Protein AF-A0AAV8XFJ5-F1 (afdb_monomer)

Nearest PDB structures (foldseek):
  6z1p-assembly1_Ad  TM=3.473E-01  e=8.748E+00  Tetrahymena thermophila SB210

InterPro domains:
  IPR001873 Epithelial sodium channel [PF00858] (4-76)
  IPR001873 Epithelial sodium channel [PTHR11690] (7-75)
  IPR020903 Epithelial sodium channel, conserved site [PS01206] (49-69)

pLDDT: mean 88.06, std 11.51, r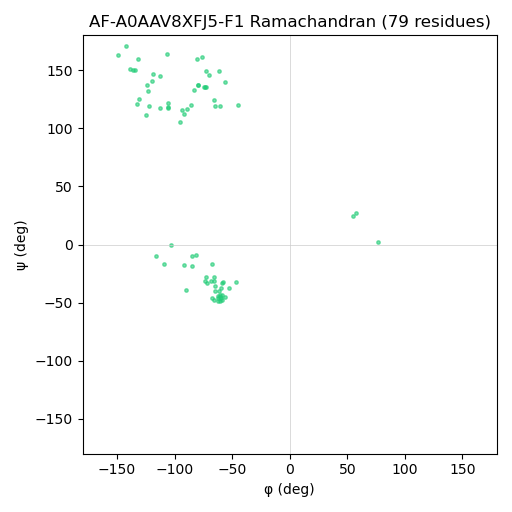ange [43.03, 97.25]

Organism: NCBI:txid1586634

Foldseek 3Di:
DDDDDPPDDDDDDDDDDDDDDDVVVVPDDCVVVVDDAQPRDDDPQDRTDDPVSVVLSVVQVVCCVVPVDGDPPRRDPDDPD

Structure (mmCIF, N/CA/C/O backbone):
data_AF-A0AAV8XFJ5-F1
#
_entry.id   AF-A0AAV8XFJ5-F1
#
loop_
_atom_site.group_PDB
_atom_site.id
_atom_site.type_symbol
_atom_site.label_atom_id
_atom_site.label_alt_id
_atom_site.label_comp_id
_atom_site.label_asym_id
_atom_site.label_entity_id
_atom_site.label_seq_id
_atom_site.pdbx_PDB_ins_code
_atom_site.Cartn_x
_atom_site.Cart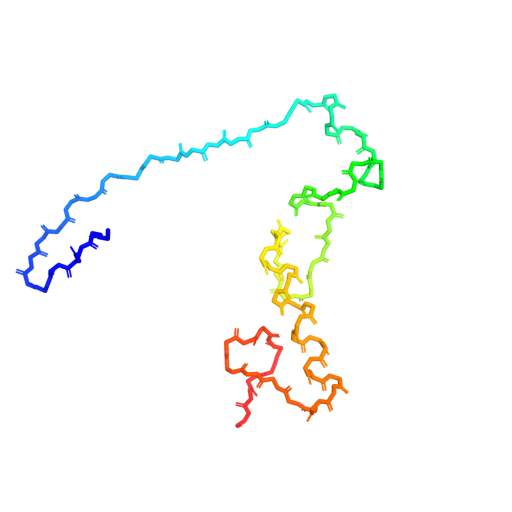n_y
_atom_site.Cartn_z
_atom_site.occupancy
_atom_site.B_iso_or_equiv
_atom_site.auth_seq_id
_atom_site.auth_comp_id
_atom_site.auth_asym_id
_atom_site.auth_atom_id
_atom_site.pdbx_PDB_model_num
ATOM 1 N N . MET A 1 1 ? -1.273 23.446 -2.137 1.00 48.03 1 MET A N 1
ATOM 2 C CA . MET A 1 1 ? 0.083 22.876 -2.289 1.00 48.03 1 MET A CA 1
ATOM 3 C C . MET A 1 1 ? 1.020 23.682 -1.410 1.00 48.03 1 MET A C 1
ATOM 5 O O . MET A 1 1 ? 1.137 24.880 -1.627 1.00 48.03 1 MET A O 1
ATOM 9 N N . LYS A 1 2 ? 1.572 23.075 -0.355 1.00 67.88 2 LYS A N 1
ATOM 10 C CA . LYS A 1 2 ? 2.500 23.754 0.558 1.00 67.88 2 LYS A CA 1
ATOM 11 C C . LYS A 1 2 ? 3.908 23.504 0.019 1.00 67.88 2 LYS A C 1
ATOM 13 O O . LYS A 1 2 ? 4.322 22.353 -0.066 1.00 67.88 2 LYS A O 1
ATOM 18 N N . LEU A 1 3 ? 4.570 24.555 -0.452 1.00 77.75 3 LEU A N 1
ATOM 19 C CA . LEU A 1 3 ? 5.940 24.463 -0.951 1.00 77.75 3 LEU A CA 1
ATOM 20 C C . LEU A 1 3 ? 6.880 24.320 0.248 1.00 77.75 3 LEU A C 1
ATOM 22 O O . LEU A 1 3 ? 6.702 25.017 1.247 1.00 77.75 3 LEU A O 1
ATOM 26 N N . ILE A 1 4 ? 7.841 23.402 0.151 1.00 83.62 4 ILE A N 1
ATOM 27 C CA . ILE A 1 4 ? 8.929 23.270 1.123 1.00 83.62 4 ILE A CA 1
ATOM 28 C C . ILE A 1 4 ? 10.115 24.059 0.550 1.00 83.62 4 ILE A C 1
ATOM 30 O O . ILE A 1 4 ? 10.690 23.614 -0.444 1.00 83.62 4 ILE A O 1
ATOM 34 N N . PRO A 1 5 ? 10.430 25.249 1.091 1.00 85.94 5 PRO A N 1
ATOM 35 C CA . PRO A 1 5 ? 11.540 26.060 0.606 1.00 85.94 5 PRO A CA 1
ATOM 36 C C . PRO A 1 5 ? 12.896 25.428 0.945 1.00 85.94 5 PRO A C 1
ATOM 38 O O . PRO A 1 5 ? 13.060 24.808 1.996 1.00 85.94 5 PRO A O 1
ATOM 41 N N . LEU A 1 6 ? 13.864 25.608 0.044 1.00 85.50 6 LEU A N 1
ATOM 42 C CA . LEU A 1 6 ? 15.274 25.304 0.298 1.00 85.50 6 LEU A CA 1
ATOM 43 C C . LEU A 1 6 ? 15.861 26.362 1.250 1.00 85.50 6 LEU A C 1
ATOM 45 O O . LEU A 1 6 ? 15.405 27.505 1.258 1.00 85.50 6 LEU A O 1
ATOM 49 N N . ASP A 1 7 ? 16.842 25.966 2.063 1.00 86.44 7 ASP A N 1
ATOM 50 C CA . ASP A 1 7 ? 17.562 26.821 3.026 1.00 86.44 7 ASP A CA 1
ATOM 51 C C . ASP A 1 7 ? 16.689 27.537 4.076 1.00 86.44 7 ASP A C 1
ATOM 53 O O . ASP A 1 7 ? 17.053 28.581 4.617 1.00 86.44 7 ASP A O 1
ATOM 57 N N . GLN A 1 8 ? 15.534 26.958 4.413 1.00 88.75 8 GLN A N 1
ATOM 58 C CA . GLN A 1 8 ? 14.650 27.458 5.465 1.00 88.75 8 GLN A CA 1
ATOM 59 C C . GLN A 1 8 ? 14.160 26.333 6.378 1.00 88.75 8 GLN A C 1
ATOM 61 O O . GLN A 1 8 ? 13.965 25.191 5.961 1.00 88.75 8 GLN A O 1
ATOM 66 N N . ILE A 1 9 ? 13.907 26.675 7.642 1.00 84.75 9 ILE A N 1
ATOM 67 C CA . ILE A 1 9 ? 13.329 25.752 8.620 1.00 84.75 9 ILE A CA 1
ATOM 68 C C . ILE A 1 9 ? 11.804 25.798 8.493 1.00 84.75 9 ILE A C 1
ATOM 70 O O . ILE A 1 9 ? 11.183 26.839 8.705 1.00 84.75 9 ILE A O 1
ATOM 74 N N . SER A 1 10 ? 11.191 24.656 8.178 1.00 88.75 10 SER A N 1
ATOM 75 C CA . SER A 1 10 ? 9.735 24.503 8.132 1.00 88.75 10 SER A CA 1
ATOM 76 C C . SER A 1 10 ? 9.244 23.710 9.340 1.00 88.75 10 SER A C 1
ATOM 78 O O . SER A 1 10 ? 9.585 22.541 9.508 1.00 88.75 10 SER A O 1
ATOM 80 N N . LEU A 1 11 ? 8.416 24.338 10.176 1.00 86.50 11 LEU A N 1
ATOM 81 C CA . LEU A 1 11 ? 7.745 23.674 11.292 1.00 86.50 11 LEU A CA 1
ATOM 82 C C . LEU A 1 11 ? 6.360 23.207 10.834 1.00 86.50 11 LEU A C 1
ATOM 84 O O . LEU A 1 11 ? 5.498 24.016 10.486 1.00 86.50 11 LEU A O 1
ATOM 88 N N . THR A 1 12 ? 6.147 21.891 10.814 1.00 87.25 12 THR A N 1
ATOM 89 C CA . THR A 1 12 ? 4.872 21.278 10.416 1.00 87.25 12 THR A CA 1
ATOM 90 C C . THR A 1 12 ? 4.336 20.414 11.548 1.00 87.2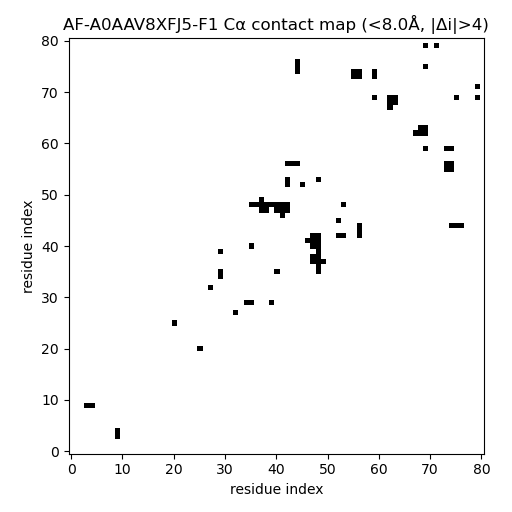5 12 THR A C 1
ATOM 92 O O . THR A 1 12 ? 4.970 19.442 11.943 1.00 87.25 12 THR A O 1
ATOM 95 N N . ALA A 1 13 ? 3.152 20.762 12.051 1.00 90.81 13 ALA A N 1
ATOM 96 C CA . ALA A 1 13 ? 2.402 19.913 12.965 1.00 90.81 13 ALA A CA 1
ATOM 97 C C . ALA A 1 13 ? 1.608 18.872 12.165 1.00 90.81 13 ALA A C 1
ATOM 99 O O . ALA A 1 13 ? 0.949 19.210 11.180 1.00 90.81 13 ALA A O 1
ATOM 100 N N . VAL A 1 14 ? 1.680 17.612 12.590 1.00 91.56 14 VAL A N 1
ATOM 101 C CA . VAL A 1 14 ? 0.921 16.504 12.002 1.00 91.56 14 VAL A CA 1
ATOM 102 C C . VAL A 1 14 ? -0.200 16.138 12.966 1.00 91.56 14 VAL A C 1
ATOM 104 O O . VAL A 1 14 ? 0.066 15.731 14.094 1.00 91.56 14 VAL A O 1
ATOM 107 N N . THR A 1 15 ? -1.446 16.269 12.518 1.00 94.06 15 THR A N 1
ATOM 108 C CA . THR A 1 15 ? -2.626 15.838 13.275 1.00 94.06 15 THR A CA 1
ATOM 109 C C . THR A 1 15 ? -3.264 14.661 12.544 1.00 94.06 15 THR A C 1
ATOM 111 O O . THR A 1 15 ? -3.655 14.825 11.387 1.00 94.06 15 THR A O 1
ATOM 114 N N . PRO A 1 16 ? -3.338 13.468 13.158 1.00 92.19 16 PRO A N 1
ATOM 115 C CA . PRO A 1 16 ? -3.963 12.320 12.523 1.00 92.19 16 PRO A CA 1
ATOM 116 C C . PRO A 1 16 ? -5.484 12.492 12.490 1.00 92.19 16 PRO A C 1
ATOM 118 O O . PRO A 1 16 ? -6.093 12.848 13.496 1.00 92.19 16 PRO A O 1
ATOM 121 N N . ASP A 1 17 ? -6.086 12.179 11.347 1.00 93.44 17 ASP A N 1
ATOM 122 C CA . ASP A 1 17 ? -7.527 11.975 11.218 1.00 93.44 17 ASP A CA 1
ATOM 123 C C . ASP A 1 17 ? -7.784 10.472 11.071 1.00 93.44 17 ASP A C 1
ATOM 125 O O . ASP A 1 17 ? -7.209 9.813 10.199 1.00 93.44 17 ASP A O 1
ATOM 129 N N . ILE A 1 18 ? -8.579 9.909 11.980 1.00 89.62 18 ILE A N 1
ATOM 130 C CA . ILE A 1 18 ? -8.782 8.465 12.092 1.00 89.62 18 ILE A CA 1
ATOM 131 C C . ILE A 1 18 ? -10.272 8.177 12.002 1.00 89.62 18 ILE A C 1
ATOM 133 O O . ILE A 1 18 ? -11.037 8.430 12.929 1.00 89.62 18 ILE A O 1
ATOM 137 N N . THR A 1 19 ? -10.674 7.546 10.905 1.00 87.44 19 THR A N 1
ATOM 138 C CA . THR A 1 19 ? -12.013 6.977 10.775 1.00 87.44 19 THR A CA 1
ATOM 139 C C . THR A 1 19 ? -12.004 5.539 11.285 1.00 87.44 19 THR A C 1
ATOM 141 O O . THR A 1 19 ? -11.324 4.676 10.728 1.00 87.44 19 THR A O 1
ATOM 144 N N . THR A 1 20 ? -12.758 5.267 12.349 1.00 88.50 20 THR A N 1
ATOM 145 C CA . THR A 1 20 ? -12.949 3.910 12.876 1.00 88.50 20 THR A CA 1
ATOM 146 C C . THR A 1 20 ? -14.348 3.394 12.556 1.00 88.50 20 THR A C 1
ATOM 148 O O . THR A 1 20 ? -15.250 4.132 12.167 1.00 88.50 20 THR A O 1
ATOM 151 N N . THR A 1 21 ? -14.525 2.084 12.679 1.00 88.56 21 THR A N 1
ATOM 152 C CA . THR A 1 21 ? -15.804 1.403 12.469 1.00 88.56 21 THR A CA 1
ATOM 153 C C . THR A 1 21 ? -16.210 0.710 13.765 1.00 88.56 21 THR A C 1
ATOM 155 O O . THR A 1 21 ? -15.334 0.242 14.499 1.00 88.56 21 THR A O 1
ATOM 158 N N . SER A 1 22 ? -17.513 0.629 14.052 1.00 90.56 22 SER A N 1
ATOM 159 C CA . SER A 1 22 ? -18.013 -0.062 15.244 1.00 90.56 22 SER A CA 1
ATOM 160 C C . SER A 1 22 ? -17.645 -1.548 15.232 1.00 90.56 22 SER A C 1
ATOM 162 O O . SER A 1 22 ? -17.575 -2.182 14.175 1.00 90.56 22 SER A O 1
ATOM 164 N N . ASP A 1 23 ? -17.455 -2.135 16.412 1.00 88.06 23 ASP A N 1
ATOM 165 C CA . ASP A 1 23 ? -17.067 -3.547 16.523 1.00 88.06 23 ASP A CA 1
ATOM 166 C C . ASP A 1 23 ? -18.157 -4.500 16.012 1.00 88.06 23 ASP A C 1
ATOM 168 O O . ASP A 1 23 ? -17.863 -5.559 15.456 1.00 88.06 23 ASP A O 1
ATOM 172 N N . THR A 1 24 ? -19.422 -4.078 16.082 1.00 88.00 24 THR A N 1
ATOM 173 C CA . THR A 1 24 ? -20.550 -4.793 15.475 1.00 88.00 24 THR A CA 1
ATOM 174 C C . THR A 1 24 ? -20.390 -4.936 13.965 1.00 88.00 24 THR A C 1
ATOM 176 O O . THR A 1 24 ? -20.542 -6.037 13.444 1.00 88.00 24 THR A O 1
ATOM 179 N N . ILE A 1 25 ? -20.018 -3.868 13.255 1.00 85.69 25 ILE A N 1
ATOM 180 C CA . ILE A 1 25 ? -19.788 -3.909 11.804 1.00 85.69 25 ILE A CA 1
ATOM 181 C C . ILE A 1 25 ? -18.497 -4.672 11.486 1.00 85.69 25 ILE A C 1
ATOM 183 O O . ILE A 1 25 ? -18.445 -5.380 10.478 1.00 85.69 25 ILE A O 1
ATOM 187 N N . LYS A 1 26 ? -17.475 -4.599 12.353 1.00 87.62 26 LYS A N 1
ATOM 188 C CA . LYS A 1 26 ? -16.241 -5.382 12.173 1.0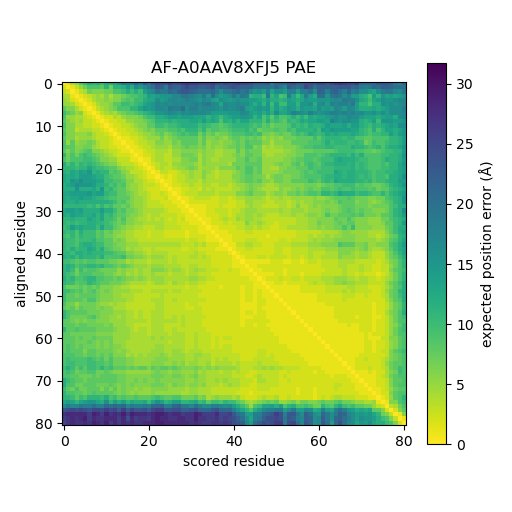0 87.62 26 LYS A CA 1
ATOM 189 C C . LYS A 1 26 ? -16.490 -6.888 12.139 1.00 87.62 26 LYS A C 1
ATOM 191 O O . LYS A 1 26 ? -15.813 -7.593 11.400 1.00 87.62 26 LYS A O 1
ATOM 196 N N . SER A 1 27 ? -17.487 -7.366 12.885 1.00 88.44 27 SER A N 1
ATOM 197 C CA . SER A 1 27 ? -17.867 -8.785 12.909 1.00 88.44 27 SER A CA 1
ATOM 198 C C . SER A 1 27 ? -18.470 -9.296 11.593 1.00 88.44 27 SER A C 1
ATOM 200 O O . SER A 1 27 ? -18.556 -10.506 11.378 1.00 88.44 27 SER A O 1
ATOM 202 N N . TYR A 1 28 ? -18.907 -8.404 10.695 1.00 91.44 28 TYR A N 1
ATOM 203 C CA . TYR A 1 28 ? -19.568 -8.819 9.462 1.00 91.44 28 TYR A CA 1
ATOM 204 C C . TYR A 1 28 ? -18.527 -9.394 8.505 1.00 91.44 28 TYR A C 1
ATOM 206 O O . TYR A 1 28 ? -17.477 -8.791 8.294 1.00 91.44 28 TYR A O 1
ATOM 214 N N . ALA A 1 29 ? -18.834 -10.526 7.871 1.00 91.62 29 ALA A N 1
ATOM 215 C CA . ALA A 1 29 ? -17.926 -11.141 6.908 1.00 91.62 29 ALA A CA 1
ATOM 216 C C . ALA A 1 29 ? -17.560 -10.159 5.768 1.00 91.62 29 ALA A C 1
ATOM 218 O O . ALA A 1 29 ? -18.459 -9.477 5.258 1.00 91.62 29 ALA A O 1
ATOM 219 N N . PRO A 1 30 ? -16.293 -10.127 5.303 1.00 91.69 30 PRO A N 1
ATOM 220 C CA . PRO A 1 30 ? -15.849 -9.227 4.232 1.00 91.69 30 PRO A CA 1
ATOM 221 C C . PRO A 1 30 ? -16.712 -9.307 2.972 1.00 91.69 30 PRO A C 1
ATOM 223 O O . PRO A 1 30 ? -17.020 -8.288 2.364 1.00 91.69 30 PRO A O 1
ATOM 226 N N . LEU A 1 31 ? -17.177 -10.513 2.618 1.00 91.94 31 LEU A N 1
ATOM 227 C CA . LEU A 1 31 ? -18.032 -10.744 1.452 1.00 91.94 31 LEU A CA 1
ATOM 228 C C . LEU A 1 31 ? -19.350 -9.953 1.521 1.00 91.94 31 LEU A C 1
ATOM 230 O O . LEU A 1 31 ? -19.802 -9.435 0.508 1.00 91.94 31 LEU A O 1
ATOM 234 N N . LYS A 1 32 ? -19.949 -9.820 2.714 1.00 92.69 32 LYS A N 1
ATOM 235 C CA . LYS A 1 32 ? -21.181 -9.035 2.904 1.00 92.69 32 LYS A CA 1
ATOM 236 C C . LYS A 1 32 ? -20.923 -7.528 2.840 1.00 92.69 32 LYS A C 1
ATOM 238 O O . LYS A 1 32 ? -21.803 -6.786 2.423 1.00 92.69 32 LYS A O 1
ATOM 243 N N . ARG A 1 33 ? -19.737 -7.078 3.264 1.00 91.44 33 ARG A N 1
ATOM 244 C CA . ARG A 1 33 ? -19.328 -5.661 3.248 1.00 91.44 33 ARG A CA 1
ATOM 245 C C . ARG A 1 33 ? -18.751 -5.212 1.904 1.00 91.44 33 ARG A C 1
ATOM 247 O O . ARG A 1 33 ? -18.667 -4.016 1.653 1.00 91.44 33 ARG A O 1
ATOM 254 N N . ASN A 1 34 ? -18.338 -6.160 1.063 1.00 90.00 34 ASN A N 1
ATOM 255 C CA . ASN A 1 34 ? -17.641 -5.927 -0.201 1.00 90.00 34 ASN A CA 1
ATOM 256 C C . ASN A 1 34 ? -16.355 -5.079 -0.056 1.00 90.00 34 ASN A C 1
ATOM 258 O O . ASN A 1 34 ? -15.913 -4.413 -0.991 1.00 90.00 34 ASN A O 1
ATOM 262 N N . CYS A 1 35 ? -15.750 -5.087 1.135 1.00 88.88 35 CYS A N 1
ATOM 263 C CA . CYS A 1 35 ? -14.496 -4.413 1.451 1.00 88.88 35 CYS A CA 1
ATOM 264 C C . CYS A 1 35 ? -13.734 -5.189 2.537 1.00 88.88 35 CYS A C 1
ATOM 266 O O . CYS A 1 35 ? -14.307 -6.035 3.224 1.00 88.88 35 CYS A O 1
ATOM 268 N N . TYR A 1 36 ? -12.440 -4.900 2.681 1.00 92.12 36 TYR A N 1
ATOM 269 C CA . TYR A 1 36 ? -11.545 -5.580 3.620 1.00 92.12 36 TYR A CA 1
ATOM 270 C C . TYR A 1 36 ? -10.962 -4.592 4.631 1.00 92.12 36 TYR A C 1
ATOM 272 O O . TYR A 1 36 ? -10.573 -3.480 4.266 1.00 92.12 36 TYR A O 1
ATOM 280 N N . PHE A 1 37 ? -10.852 -5.016 5.885 1.00 91.81 37 PHE A N 1
ATOM 281 C CA . PHE A 1 37 ? -10.026 -4.368 6.895 1.00 91.81 37 PHE A CA 1
ATOM 282 C C . PHE A 1 37 ? -8.537 -4.699 6.687 1.00 91.81 37 PHE A C 1
ATOM 284 O O . PHE A 1 37 ? -8.204 -5.690 6.025 1.00 91.81 37 PHE A O 1
ATOM 291 N N . PRO A 1 38 ? -7.628 -3.894 7.272 1.00 91.50 38 PRO A N 1
ATOM 292 C CA . PRO A 1 38 ? -6.174 -4.044 7.146 1.00 91.50 38 PRO A CA 1
ATOM 293 C C . PRO A 1 38 ? -5.615 -5.463 7.347 1.00 91.50 38 PRO A C 1
ATOM 295 O O . PRO A 1 38 ? -4.615 -5.826 6.730 1.00 91.50 38 PRO A O 1
ATOM 298 N N . ASN A 1 39 ? -6.259 -6.255 8.201 1.00 89.06 39 ASN A N 1
ATOM 299 C CA . ASN A 1 39 ? -5.868 -7.600 8.619 1.00 89.06 39 ASN A CA 1
ATOM 300 C C . ASN A 1 39 ? -6.680 -8.729 7.956 1.00 89.06 39 ASN A C 1
ATOM 302 O O . ASN A 1 39 ? -6.425 -9.896 8.235 1.00 89.06 39 ASN A O 1
ATOM 306 N N . GLU A 1 40 ? -7.649 -8.416 7.093 1.00 91.81 40 GLU A N 1
ATOM 307 C CA . GLU A 1 40 ? -8.542 -9.420 6.489 1.00 91.81 40 GLU A CA 1
ATOM 308 C C . GLU A 1 40 ? -8.041 -9.961 5.151 1.00 91.81 40 GLU A C 1
ATOM 310 O O . GLU A 1 40 ? -8.498 -11.007 4.691 1.00 91.81 40 GLU A O 1
ATOM 315 N N . LYS A 1 41 ? -7.111 -9.252 4.506 1.00 90.94 41 LYS A N 1
ATOM 316 C CA . LYS A 1 41 ? -6.561 -9.642 3.211 1.00 90.94 41 LYS A CA 1
ATOM 317 C C . LYS A 1 41 ? -5.045 -9.543 3.234 1.00 90.94 41 LYS A C 1
ATOM 319 O O . LYS A 1 41 ? -4.488 -8.468 3.433 1.00 90.94 41 LYS A O 1
ATOM 324 N N . SER A 1 42 ? -4.383 -10.664 2.972 1.00 92.69 42 SER A N 1
ATOM 325 C CA . SER A 1 42 ? -2.942 -10.679 2.747 1.00 92.69 42 SER A CA 1
ATOM 326 C C . SER A 1 42 ? -2.627 -10.226 1.320 1.00 92.69 42 SER A C 1
ATOM 328 O O . SER A 1 42 ? -3.315 -10.599 0.367 1.00 92.69 42 SER A O 1
ATOM 330 N N . LEU A 1 43 ? -1.599 -9.396 1.191 1.00 93.50 43 LEU A N 1
ATOM 331 C CA . LEU A 1 43 ? -1.066 -8.872 -0.061 1.00 93.50 43 LEU A CA 1
ATOM 332 C C . LEU A 1 43 ? 0.335 -9.471 -0.271 1.00 93.50 43 LEU A C 1
ATOM 334 O O . LEU A 1 43 ? 1.064 -9.689 0.699 1.00 93.50 43 LEU A O 1
ATOM 338 N N . LYS A 1 44 ? 0.743 -9.763 -1.513 1.00 92.25 44 LYS A N 1
ATOM 339 C CA . LYS A 1 44 ? 2.014 -10.477 -1.779 1.00 92.25 44 LYS A CA 1
ATOM 340 C C . LYS A 1 44 ? 3.243 -9.638 -1.434 1.00 92.25 44 LYS A C 1
ATOM 342 O O . LYS A 1 44 ? 4.282 -10.197 -1.081 1.00 92.25 44 LYS A O 1
ATOM 347 N N . TYR A 1 45 ? 3.135 -8.318 -1.585 1.00 91.44 45 TYR A N 1
ATOM 348 C CA . TYR A 1 45 ? 4.254 -7.382 -1.426 1.00 91.44 45 TYR A CA 1
ATOM 349 C C . TYR A 1 45 ? 4.068 -6.393 -0.270 1.00 91.44 45 TYR A C 1
ATOM 351 O O . TYR A 1 45 ? 5.013 -5.701 0.096 1.00 91.44 45 TYR A O 1
ATOM 359 N N . PHE A 1 46 ? 2.879 -6.337 0.332 1.00 91.81 46 PHE A N 1
ATOM 360 C CA . PHE A 1 46 ? 2.558 -5.402 1.408 1.00 91.81 46 PHE A CA 1
ATOM 361 C C . PHE A 1 46 ? 2.060 -6.162 2.634 1.00 91.81 46 PHE A C 1
ATOM 363 O O . PHE A 1 46 ? 1.254 -7.078 2.521 1.00 91.81 46 PHE A O 1
ATOM 370 N N . LYS A 1 47 ? 2.515 -5.767 3.827 1.00 90.69 47 LYS A N 1
ATOM 371 C CA . LYS A 1 47 ? 2.116 -6.428 5.083 1.00 90.69 47 LYS A CA 1
ATOM 372 C C . LYS A 1 47 ? 0.681 -6.112 5.503 1.00 90.69 47 LYS A C 1
ATOM 374 O O . LYS A 1 47 ? 0.065 -6.904 6.202 1.00 90.69 47 LYS A O 1
ATOM 379 N N . VAL A 1 48 ? 0.183 -4.941 5.113 1.00 93.00 48 VAL A N 1
ATOM 380 C CA . VAL A 1 48 ? -1.106 -4.407 5.552 1.00 93.00 48 VAL A CA 1
ATOM 381 C C . VAL A 1 48 ? -1.968 -4.113 4.336 1.00 93.00 48 VAL A C 1
ATOM 383 O O . VAL A 1 48 ? -1.508 -3.470 3.381 1.00 93.00 48 VAL A O 1
ATOM 386 N N . TYR A 1 49 ? -3.222 -4.565 4.379 1.00 93.44 49 TYR A N 1
ATOM 387 C CA . TYR A 1 49 ? -4.183 -4.220 3.347 1.00 93.44 49 TYR A CA 1
ATOM 388 C C . TYR A 1 49 ? -4.481 -2.718 3.372 1.00 93.44 49 TYR A C 1
ATOM 390 O O . TYR A 1 49 ? -4.938 -2.158 4.366 1.00 93.44 49 TYR A O 1
ATOM 398 N N . ALA A 1 50 ? -4.266 -2.093 2.221 1.00 94.19 50 ALA A N 1
ATOM 399 C CA . ALA A 1 50 ? -4.813 -0.800 1.860 1.00 94.19 50 ALA A CA 1
ATOM 400 C C . ALA A 1 50 ? -5.302 -0.8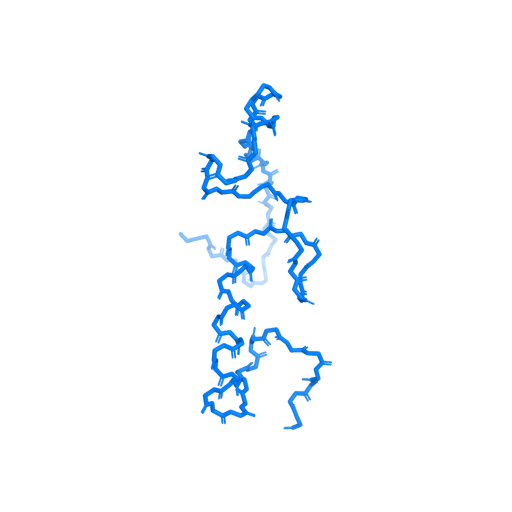98 0.415 1.00 94.19 50 ALA A C 1
ATOM 402 O O . ALA A 1 50 ? -4.741 -1.652 -0.389 1.00 94.19 50 ALA A O 1
ATOM 403 N N . GLN A 1 51 ? -6.327 -0.125 0.062 1.00 93.38 51 GLN A N 1
ATOM 404 C CA . GLN A 1 51 ? -6.899 -0.162 -1.285 1.00 93.38 51 GLN A CA 1
ATOM 405 C C . GLN A 1 51 ? -5.834 0.108 -2.360 1.00 93.38 51 GLN A C 1
ATOM 407 O O . GLN A 1 51 ? -5.737 -0.636 -3.335 1.00 93.38 51 GLN A O 1
ATOM 412 N N . GLN A 1 52 ? -4.988 1.116 -2.138 1.00 95.50 52 GLN A N 1
ATOM 413 C CA . GLN A 1 52 ? -3.904 1.483 -3.052 1.00 95.50 52 GLN A CA 1
ATOM 414 C C . GLN A 1 52 ? -2.881 0.352 -3.218 1.00 95.50 52 GLN A C 1
ATOM 416 O O . GLN A 1 52 ? -2.528 0.011 -4.345 1.00 95.50 52 GLN A O 1
ATOM 421 N N . ASN A 1 53 ? -2.480 -0.292 -2.116 1.00 95.50 53 ASN A N 1
ATOM 422 C CA . ASN A 1 53 ? -1.568 -1.440 -2.136 1.00 95.50 53 ASN A CA 1
ATOM 423 C C . ASN A 1 53 ? -2.143 -2.592 -2.972 1.00 95.50 53 ASN A C 1
ATOM 425 O O . ASN A 1 53 ? -1.448 -3.171 -3.800 1.00 95.50 53 ASN A O 1
ATOM 429 N N . CYS A 1 54 ? -3.435 -2.890 -2.817 1.00 95.31 54 CYS A N 1
ATOM 430 C CA . CYS A 1 54 ? -4.096 -3.928 -3.605 1.00 95.31 54 CYS A CA 1
ATOM 431 C C . CYS A 1 54 ? -4.155 -3.575 -5.102 1.00 95.31 54 CYS A C 1
ATOM 433 O O . CYS A 1 54 ? -3.978 -4.447 -5.955 1.00 95.31 54 CYS A O 1
ATOM 435 N N . GLN A 1 55 ? -4.422 -2.310 -5.433 1.00 96.31 55 GLN A N 1
ATOM 436 C CA . GLN A 1 55 ? -4.510 -1.847 -6.820 1.00 96.31 55 GLN A CA 1
ATOM 437 C C . GLN A 1 55 ? -3.156 -1.904 -7.526 1.00 96.31 55 GLN A C 1
ATOM 439 O O . GLN A 1 55 ? -3.077 -2.419 -8.645 1.00 96.31 55 GLN A O 1
ATOM 444 N N . ILE A 1 56 ? -2.090 -1.422 -6.879 1.00 96.62 56 ILE A N 1
ATOM 445 C CA . ILE A 1 56 ? -0.751 -1.471 -7.470 1.00 96.62 56 ILE A CA 1
ATOM 446 C C . ILE A 1 56 ? -0.277 -2.918 -7.634 1.00 96.62 56 ILE A C 1
ATOM 448 O O . ILE A 1 56 ? 0.314 -3.246 -8.661 1.00 96.62 56 ILE A O 1
ATOM 452 N N . GLU A 1 57 ? -0.622 -3.815 -6.708 1.00 95.25 57 GLU A N 1
ATOM 453 C CA . GLU A 1 57 ? -0.341 -5.244 -6.851 1.00 95.25 57 GLU A CA 1
ATOM 454 C C . GLU A 1 57 ? -1.050 -5.869 -8.049 1.00 95.25 57 GLU A C 1
ATOM 456 O O . GLU A 1 57 ? -0.431 -6.561 -8.856 1.00 95.25 57 GLU A O 1
ATOM 461 N N . CYS A 1 58 ? -2.350 -5.598 -8.180 1.00 95.56 58 CYS A N 1
ATOM 462 C CA . CYS A 1 58 ? -3.168 -6.097 -9.279 1.00 95.56 58 CYS A CA 1
ATOM 463 C C . CYS A 1 58 ? -2.599 -5.638 -10.625 1.00 95.56 58 CYS A C 1
ATOM 465 O O . CYS A 1 58 ? -2.366 -6.454 -11.520 1.00 95.56 58 CYS A O 1
ATOM 467 N N . LYS A 1 59 ? -2.280 -4.343 -10.733 1.00 96.75 59 LYS A N 1
ATOM 468 C CA . LYS A 1 59 ? -1.666 -3.768 -11.932 1.00 96.75 59 LYS A CA 1
ATOM 469 C C . LYS A 1 59 ? -0.304 -4.398 -12.227 1.00 96.75 59 LYS A C 1
ATOM 471 O O . LYS A 1 59 ? -0.006 -4.680 -13.385 1.00 96.75 59 LYS A O 1
ATOM 476 N N . THR A 1 60 ? 0.498 -4.653 -11.199 1.00 95.81 60 THR A N 1
ATOM 477 C CA . THR A 1 60 ? 1.821 -5.275 -11.342 1.00 95.81 60 THR A CA 1
ATOM 478 C C . THR A 1 60 ? 1.720 -6.711 -11.833 1.00 95.81 60 THR A C 1
ATOM 480 O O . THR A 1 60 ? 2.378 -7.065 -12.807 1.00 95.81 60 THR A O 1
ATOM 483 N N . ASN A 1 61 ? 0.849 -7.518 -11.223 1.00 95.44 61 ASN A N 1
ATOM 484 C CA . ASN A 1 61 ? 0.612 -8.899 -11.644 1.00 95.44 61 ASN A CA 1
ATOM 485 C C . ASN A 1 61 ? 0.094 -8.954 -13.088 1.00 95.44 61 ASN A C 1
ATOM 487 O O . ASN A 1 61 ? 0.577 -9.756 -13.882 1.00 95.44 61 ASN A O 1
ATOM 491 N N . TYR A 1 62 ? -0.844 -8.074 -13.452 1.00 96.69 62 TYR A N 1
ATOM 492 C CA . TYR A 1 62 ? -1.329 -7.972 -14.828 1.00 96.69 62 TYR A CA 1
ATOM 493 C C . TYR A 1 62 ? -0.205 -7.614 -15.811 1.00 96.69 62 TYR A C 1
ATOM 495 O O . TYR A 1 62 ? -0.051 -8.280 -16.832 1.00 96.69 62 TYR A O 1
ATOM 503 N N . THR A 1 63 ? 0.594 -6.593 -15.488 1.00 95.81 63 THR A N 1
ATOM 504 C CA . THR A 1 63 ? 1.693 -6.119 -16.347 1.00 95.81 63 THR A CA 1
ATOM 505 C C . THR A 1 63 ? 2.746 -7.207 -16.536 1.00 95.81 63 THR A C 1
ATOM 507 O O . THR A 1 63 ? 3.111 -7.498 -17.670 1.00 95.81 63 THR A O 1
ATOM 510 N N . LEU A 1 64 ? 3.156 -7.882 -15.459 1.00 94.31 64 LEU A N 1
ATOM 511 C CA . LEU A 1 64 ? 4.111 -8.987 -15.530 1.00 94.31 64 LEU A CA 1
ATOM 512 C C . LEU A 1 64 ? 3.586 -10.141 -16.394 1.00 94.31 64 LEU A C 1
ATOM 514 O O . LEU A 1 64 ? 4.307 -10.632 -17.255 1.00 94.31 64 LEU A O 1
ATOM 518 N N . ASN A 1 65 ? 2.322 -10.538 -16.215 1.00 95.81 65 ASN A N 1
ATOM 519 C CA . ASN A 1 65 ? 1.720 -11.631 -16.985 1.00 95.81 65 ASN A CA 1
ATOM 520 C C . ASN A 1 65 ? 1.569 -11.306 -18.478 1.00 95.81 65 ASN A C 1
ATOM 522 O O . ASN A 1 65 ? 1.592 -12.214 -19.305 1.00 95.81 65 ASN A O 1
ATOM 526 N N . LYS A 1 66 ? 1.357 -10.034 -18.831 1.00 97.25 66 LYS A N 1
ATOM 527 C CA . LYS A 1 66 ? 1.154 -9.607 -20.223 1.00 97.25 66 LYS A CA 1
ATOM 528 C C . LYS A 1 66 ? 2.449 -9.246 -20.940 1.00 97.25 66 LYS A C 1
ATOM 530 O O . LYS A 1 66 ? 2.572 -9.548 -22.121 1.00 97.25 66 LYS A O 1
ATOM 535 N N . CYS A 1 67 ? 3.378 -8.598 -20.247 1.00 95.81 67 CYS A N 1
ATOM 536 C CA . CYS A 1 67 ? 4.575 -8.009 -20.844 1.00 95.81 67 CYS A CA 1
ATOM 537 C C . CYS A 1 67 ? 5.865 -8.761 -20.486 1.00 95.81 67 CYS A C 1
ATOM 539 O O . CYS A 1 67 ? 6.887 -8.531 -21.121 1.00 95.81 67 CYS A O 1
ATOM 541 N N . GLY A 1 68 ? 5.854 -9.614 -19.456 1.00 93.75 68 GLY A N 1
ATOM 542 C CA . GLY A 1 68 ? 7.054 -10.289 -18.946 1.00 93.75 68 GLY A CA 1
ATOM 543 C C . GLY A 1 68 ? 7.966 -9.403 -18.086 1.00 93.75 68 GLY A C 1
ATOM 544 O O . GLY A 1 68 ? 8.995 -9.870 -17.609 1.00 93.75 68 GLY A O 1
ATOM 545 N N . CYS A 1 69 ? 7.590 -8.144 -17.846 1.00 93.06 69 CYS A N 1
ATOM 546 C CA . CYS A 1 69 ? 8.345 -7.183 -17.044 1.00 93.06 69 CYS A CA 1
ATOM 547 C C . CYS A 1 69 ? 7.421 -6.289 -16.198 1.00 93.06 69 CYS A C 1
ATOM 549 O O . CYS A 1 69 ? 6.197 -6.307 -16.347 1.00 93.06 69 CYS A O 1
ATOM 551 N N . VAL A 1 70 ? 8.011 -5.510 -15.289 1.00 92.25 70 VAL A N 1
ATOM 552 C CA . VAL A 1 70 ? 7.317 -4.534 -14.432 1.00 92.25 70 VAL A CA 1
ATOM 553 C C . VAL A 1 70 ? 8.046 -3.191 -14.464 1.00 92.25 70 VAL A C 1
ATOM 555 O O . VAL A 1 70 ? 9.219 -3.126 -14.819 1.00 92.25 70 VAL A O 1
ATOM 558 N N . ASN A 1 71 ? 7.357 -2.110 -14.094 1.00 91.19 71 ASN A N 1
ATOM 559 C CA . ASN A 1 71 ? 7.964 -0.779 -14.009 1.00 91.19 71 ASN A CA 1
ATOM 560 C C . ASN A 1 71 ? 8.743 -0.601 -12.686 1.00 91.19 71 ASN A C 1
ATOM 562 O O . ASN A 1 71 ? 8.454 -1.292 -11.713 1.00 91.19 71 ASN A O 1
ATOM 566 N N . PHE A 1 72 ? 9.675 0.353 -12.611 1.00 91.00 72 PHE A N 1
ATOM 567 C CA . PHE A 1 72 ? 10.567 0.550 -11.455 1.00 91.00 72 PHE A CA 1
ATOM 568 C C . PHE A 1 72 ? 9.825 0.808 -10.131 1.00 91.00 72 PHE A C 1
ATOM 570 O O . PHE A 1 72 ? 10.297 0.427 -9.066 1.00 91.00 72 PHE A O 1
ATOM 577 N N . TYR A 1 73 ? 8.657 1.454 -10.187 1.00 91.06 73 TYR A N 1
ATOM 578 C CA . TYR A 1 73 ? 7.838 1.754 -9.008 1.00 91.06 73 TYR A CA 1
ATOM 579 C C . TYR A 1 73 ? 6.912 0.596 -8.608 1.00 91.06 73 TYR A C 1
ATOM 581 O O . TYR A 1 73 ? 6.243 0.663 -7.575 1.00 91.06 73 TYR A O 1
ATOM 589 N N . MET A 1 74 ? 6.794 -0.435 -9.449 1.00 93.69 74 MET A N 1
ATOM 590 C CA . MET A 1 74 ? 5.901 -1.557 -9.195 1.00 93.69 74 MET A CA 1
ATOM 591 C C . MET A 1 74 ? 6.540 -2.538 -8.202 1.00 93.69 74 MET A C 1
ATOM 593 O O . MET A 1 74 ? 7.717 -2.876 -8.334 1.00 93.69 74 MET A O 1
ATOM 597 N N . PRO A 1 75 ? 5.774 -3.047 -7.223 1.00 91.44 75 PRO A N 1
ATOM 598 C CA . PRO A 1 75 ? 6.291 -3.971 -6.226 1.00 91.44 75 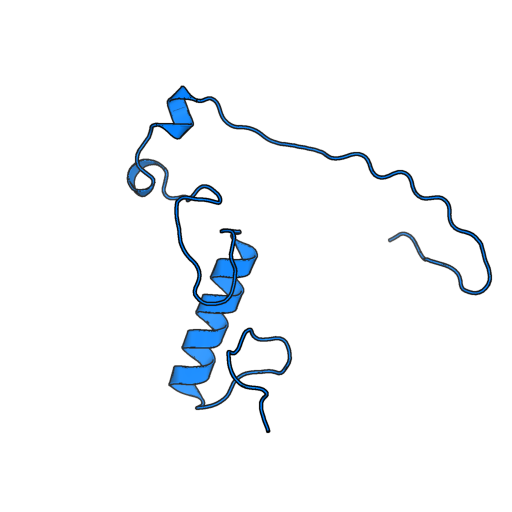PRO A CA 1
ATOM 599 C C . PRO A 1 75 ? 6.735 -5.302 -6.853 1.00 91.44 75 PRO A C 1
ATOM 601 O O . PRO A 1 75 ? 5.933 -6.049 -7.409 1.00 91.44 75 PRO A O 1
ATOM 604 N N . SER A 1 76 ? 8.015 -5.648 -6.724 1.00 83.44 76 SER A N 1
ATOM 605 C CA . SER A 1 76 ? 8.572 -6.913 -7.212 1.00 83.44 76 SER A CA 1
ATOM 606 C C . SER A 1 76 ? 9.554 -7.508 -6.199 1.00 83.44 76 SER A C 1
ATOM 608 O O . SER A 1 76 ? 10.144 -6.798 -5.393 1.00 83.44 76 SER A O 1
ATOM 610 N N . LYS A 1 77 ? 9.676 -8.846 -6.177 1.00 67.94 77 LYS A N 1
ATOM 611 C CA . LYS A 1 77 ? 10.591 -9.562 -5.262 1.00 67.94 77 LYS A CA 1
ATOM 612 C C . LYS A 1 77 ? 12.035 -9.576 -5.773 1.00 67.94 77 LYS A C 1
ATOM 614 O O . LYS A 1 77 ? 12.924 -9.997 -5.046 1.00 67.94 77 LYS A O 1
ATOM 619 N N . PHE A 1 78 ? 12.249 -9.129 -7.005 1.00 53.50 78 PHE A N 1
ATOM 620 C CA . PHE A 1 78 ? 13.539 -9.121 -7.668 1.00 53.50 78 PHE A CA 1
ATOM 621 C C . PHE A 1 78 ? 13.742 -7.738 -8.260 1.00 53.50 78 PHE A C 1
ATOM 623 O O . PHE A 1 78 ? 12.890 -7.256 -9.003 1.00 53.50 78 PHE A O 1
ATOM 630 N 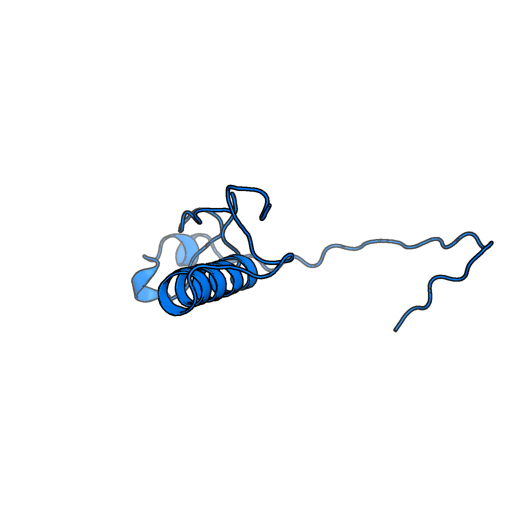N . ILE A 1 79 ? 14.861 -7.121 -7.890 1.00 48.34 79 ILE A N 1
ATOM 631 C CA . ILE A 1 79 ? 15.441 -5.983 -8.593 1.00 48.34 79 ILE A CA 1
ATOM 632 C C . ILE A 1 79 ? 15.392 -6.319 -10.086 1.00 48.34 79 ILE A C 1
ATOM 634 O O . ILE A 1 79 ? 15.903 -7.360 -10.501 1.00 48.34 79 ILE A O 1
ATOM 638 N N . VAL A 1 80 ? 14.698 -5.489 -10.866 1.00 46.62 80 VAL A N 1
ATOM 639 C CA . VAL A 1 80 ? 14.820 -5.521 -12.323 1.00 46.62 80 VAL A CA 1
ATOM 640 C C . VAL A 1 80 ? 16.285 -5.204 -12.615 1.00 46.62 80 VAL A C 1
ATOM 642 O O . VAL A 1 80 ? 16.778 -4.175 -12.155 1.00 46.62 80 VAL A O 1
ATOM 645 N N . ILE A 1 81 ? 16.964 -6.158 -13.255 1.00 43.03 81 ILE A N 1
ATOM 646 C CA . ILE A 1 81 ? 18.366 -6.086 -13.688 1.00 43.03 81 ILE A CA 1
ATOM 647 C C . ILE A 1 81 ? 18.555 -4.872 -14.597 1.00 43.03 81 ILE A C 1
ATOM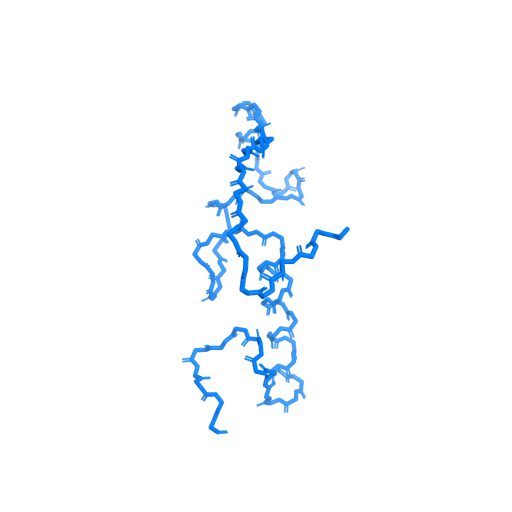 649 O O . ILE A 1 81 ? 17.653 -4.645 -15.439 1.00 43.03 81 ILE A O 1
#

Secondary structure (DSSP, 8-state):
-----TTS--------------HHHHTS-HHHHTS--TTTS--SS-SS--HHHHHHHHHHHHHHHHHS---TTS--SS---

Solvent-accessible surface area (backbone atoms only — not comparable to full-atom values): 5707 Å² total; per-residue (Å²): 136,86,81,83,66,83,100,59,91,82,91,79,89,84,79,89,84,81,91,82,77,59,70,75,64,66,71,51,58,45,80,83,68,76,52,75,55,47,88,74,43,89,49,99,87,42,94,57,44,42,74,67,59,54,50,52,48,51,52,33,54,51,39,31,75,74,70,76,47,75,57,93,89,45,83,65,99,58,83,83,127

Mean predicted aligned error: 7.19 Å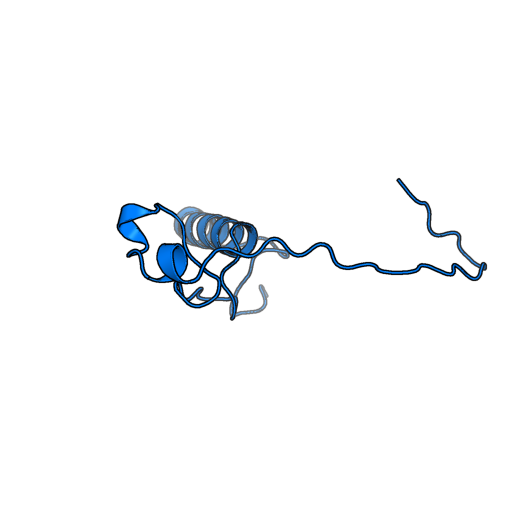

Radius of gyration: 18.64 Å; Cα contacts (8 Å, |Δi|>4): 48; chains: 1; bounding box: 40×39×37 Å

Sequence (81 aa):
MKLIPLDQISLTAVTPDITTTSDTIKSYAPLKRNCYFPNEKSLKYFKVYAQQNCQIECKTNYTLNKCGCVNFYMPSKFIVI